Protein AF-R7C7I3-F1 (afdb_monomer_lite)

Structure (mmCIF, N/CA/C/O backbone):
data_AF-R7C7I3-F1
#
_entry.id   AF-R7C7I3-F1
#
loop_
_atom_site.group_PDB
_atom_site.id
_atom_site.type_symbol
_atom_site.label_atom_id
_atom_site.label_alt_id
_atom_site.label_comp_id
_atom_site.label_asym_id
_atom_site.label_entity_id
_atom_site.label_seq_id
_atom_site.pdbx_PDB_ins_code
_atom_site.Cartn_x
_atom_site.Cartn_y
_atom_site.Cartn_z
_atom_site.occupancy
_atom_site.B_iso_or_equiv
_atom_site.auth_seq_id
_atom_site.auth_comp_id
_atom_site.auth_asym_id
_atom_site.auth_atom_id
_atom_site.pdbx_PDB_model_num
ATOM 1 N N . MET A 1 1 ? 2.141 2.955 -23.839 1.00 65.19 1 MET A N 1
ATOM 2 C CA . MET A 1 1 ? 2.126 2.698 -22.387 1.00 65.19 1 MET A CA 1
ATOM 3 C C . MET A 1 1 ? 1.644 1.281 -22.196 1.00 65.19 1 MET A C 1
ATOM 5 O O . MET A 1 1 ? 0.467 1.019 -22.411 1.00 65.19 1 MET A O 1
ATOM 9 N N . THR A 1 2 ? 2.562 0.374 -21.888 1.00 78.88 2 THR A N 1
ATOM 10 C CA . THR A 1 2 ? 2.245 -1.042 -21.688 1.00 78.88 2 TH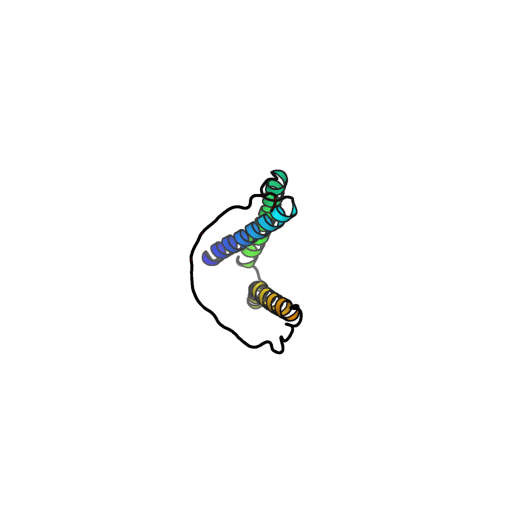R A CA 1
ATOM 11 C C . THR A 1 2 ? 2.644 -1.397 -20.266 1.00 78.88 2 THR A C 1
ATOM 13 O O . THR A 1 2 ? 3.753 -1.076 -19.840 1.00 78.88 2 THR A O 1
ATOM 16 N N . ILE A 1 3 ? 1.722 -2.008 -19.527 1.00 82.06 3 ILE A N 1
ATOM 17 C CA . ILE A 1 3 ? 1.953 -2.546 -18.187 1.00 82.06 3 ILE A CA 1
ATOM 18 C C . ILE A 1 3 ? 1.666 -4.044 -18.224 1.00 82.06 3 ILE A C 1
ATOM 20 O O . ILE A 1 3 ? 0.717 -4.485 -18.874 1.00 82.06 3 ILE A O 1
ATOM 24 N N . ASN A 1 4 ? 2.492 -4.835 -17.542 1.00 86.62 4 ASN A N 1
ATOM 25 C CA . ASN A 1 4 ? 2.239 -6.263 -17.390 1.00 86.62 4 ASN A CA 1
ATOM 26 C C . ASN A 1 4 ? 0.913 -6.466 -16.618 1.00 86.62 4 ASN A C 1
ATOM 28 O O . ASN A 1 4 ? 0.778 -5.910 -15.523 1.00 86.62 4 ASN A O 1
ATOM 32 N N . PRO A 1 5 ? -0.043 -7.270 -17.126 1.00 87.12 5 PRO A N 1
ATOM 33 C CA . PRO A 1 5 ? -1.311 -7.533 -16.442 1.00 87.12 5 PRO A CA 1
ATOM 34 C C . PRO A 1 5 ? -1.156 -8.015 -14.992 1.00 87.12 5 PRO A C 1
ATOM 36 O O . PRO A 1 5 ? -1.931 -7.615 -14.127 1.00 87.12 5 PRO A O 1
ATOM 39 N N . GLY A 1 6 ? -0.127 -8.816 -14.693 1.00 86.88 6 GLY A N 1
ATOM 40 C CA . GLY A 1 6 ? 0.159 -9.265 -13.327 1.00 86.88 6 GLY A CA 1
ATOM 41 C C . GLY A 1 6 ? 0.546 -8.115 -12.395 1.00 86.88 6 GLY A C 1
ATOM 42 O O . GLY A 1 6 ? 0.078 -8.050 -11.259 1.00 86.88 6 GLY A O 1
ATOM 43 N N . MET A 1 7 ? 1.323 -7.150 -12.898 1.00 86.88 7 MET A N 1
ATOM 44 C CA . MET A 1 7 ? 1.678 -5.950 -12.136 1.00 86.88 7 MET A CA 1
ATOM 45 C C . MET A 1 7 ? 0.472 -5.043 -11.930 1.00 86.88 7 MET A C 1
ATOM 47 O O . MET A 1 7 ? 0.333 -4.467 -10.859 1.00 86.88 7 MET A O 1
ATOM 51 N N . LEU A 1 8 ? -0.430 -4.950 -12.907 1.00 88.00 8 LEU A N 1
ATOM 52 C CA . LEU A 1 8 ? -1.670 -4.188 -12.768 1.00 88.00 8 LEU A CA 1
ATOM 53 C C . LEU A 1 8 ? -2.547 -4.735 -11.628 1.00 88.00 8 LEU A C 1
ATOM 55 O O . LEU A 1 8 ? -3.016 -3.963 -10.792 1.00 88.00 8 LEU A O 1
ATOM 59 N N . ILE A 1 9 ? -2.717 -6.060 -11.560 1.00 91.94 9 ILE A N 1
ATOM 60 C CA . ILE A 1 9 ? -3.463 -6.726 -10.479 1.00 91.94 9 ILE A CA 1
ATOM 61 C C . ILE A 1 9 ? -2.774 -6.495 -9.130 1.00 91.94 9 ILE A C 1
ATOM 63 O O . ILE A 1 9 ? -3.438 -6.140 -8.158 1.00 91.94 9 ILE A O 1
ATOM 67 N N . PHE A 1 10 ? -1.447 -6.633 -9.073 1.00 89.19 10 PHE A N 1
ATOM 68 C CA . PHE A 1 10 ? -0.676 -6.348 -7.863 1.00 89.19 10 PHE A CA 1
ATOM 69 C C . PHE A 1 10 ? -0.862 -4.900 -7.388 1.00 89.19 10 PHE A C 1
ATOM 71 O O . PHE A 1 10 ? -1.184 -4.681 -6.224 1.00 89.19 10 PHE A O 1
ATOM 78 N N . CYS A 1 11 ? -0.741 -3.919 -8.290 1.00 90.00 11 CYS A N 1
ATOM 79 C CA . CYS A 1 11 ? -0.931 -2.504 -7.965 1.00 90.00 11 CYS A CA 1
ATOM 80 C C . CYS A 1 11 ? -2.329 -2.246 -7.391 1.00 90.00 11 CYS A C 1
ATOM 82 O O . CYS A 1 11 ? -2.474 -1.477 -6.440 1.00 90.00 11 CYS A O 1
ATOM 84 N N . LEU A 1 12 ? -3.354 -2.896 -7.952 1.00 93.44 12 LEU A N 1
ATOM 85 C CA . LEU A 1 12 ? -4.734 -2.766 -7.492 1.00 93.44 12 LEU A CA 1
ATOM 86 C C . LEU A 1 12 ? -4.911 -3.328 -6.075 1.00 93.44 12 LEU A C 1
ATOM 88 O O . LEU A 1 12 ? -5.525 -2.678 -5.228 1.00 93.44 12 LEU A O 1
ATOM 92 N N . LEU A 1 13 ? -4.362 -4.516 -5.812 1.00 93.88 13 LEU A N 1
ATOM 93 C CA . LEU A 1 13 ? -4.439 -5.167 -4.505 1.00 93.88 13 LEU A CA 1
ATOM 94 C C . LEU A 1 13 ? -3.662 -4.391 -3.437 1.00 93.88 13 LEU A C 1
ATOM 96 O O . LEU A 1 13 ? -4.225 -4.097 -2.385 1.00 93.88 13 LEU A O 1
ATOM 100 N N . ASP A 1 14 ? -2.420 -3.998 -3.719 1.00 91.00 14 ASP A N 1
ATOM 101 C CA . ASP A 1 14 ? -1.581 -3.236 -2.786 1.00 91.00 14 ASP A CA 1
ATOM 102 C C . ASP A 1 14 ? -2.229 -1.892 -2.421 1.00 91.00 14 ASP A C 1
ATOM 104 O O . ASP A 1 14 ? -2.364 -1.537 -1.249 1.00 91.00 14 ASP A O 1
ATOM 108 N N . SER A 1 15 ? -2.769 -1.192 -3.422 1.00 93.19 15 SER A N 1
ATOM 109 C CA . SER A 1 15 ? -3.492 0.064 -3.197 1.00 93.19 15 SER A CA 1
ATOM 110 C C . SER A 1 15 ? -4.781 -0.146 -2.404 1.00 93.19 15 SER A C 1
ATOM 112 O O . SER A 1 15 ? -5.126 0.685 -1.565 1.00 93.19 15 SER A O 1
ATOM 114 N N . SER A 1 16 ? -5.480 -1.266 -2.611 1.00 95.44 16 SER A N 1
ATOM 115 C CA . SER A 1 16 ? -6.673 -1.622 -1.829 1.00 95.44 16 SER A CA 1
ATOM 116 C C . SER A 1 16 ? -6.328 -1.887 -0.362 1.00 95.44 16 SER A C 1
ATOM 118 O O . SER A 1 16 ? -7.060 -1.469 0.533 1.00 95.44 16 SER A O 1
ATOM 120 N N . ILE A 1 17 ? -5.192 -2.531 -0.090 1.00 95.19 17 ILE A N 1
ATOM 121 C CA . ILE A 1 17 ? -4.701 -2.742 1.277 1.00 95.19 17 ILE A CA 1
ATOM 122 C C . ILE A 1 17 ? -4.349 -1.397 1.924 1.00 95.19 17 ILE A C 1
ATOM 124 O O . ILE A 1 17 ? -4.766 -1.136 3.055 1.00 95.19 17 ILE A O 1
ATOM 128 N N . ALA A 1 18 ? -3.663 -0.509 1.198 1.00 94.38 18 ALA A N 1
ATOM 129 C CA . ALA A 1 18 ? -3.362 0.843 1.667 1.00 94.38 18 ALA A CA 1
ATOM 130 C C . ALA A 1 18 ? -4.640 1.645 1.984 1.00 94.38 18 ALA A C 1
ATOM 132 O O . ALA A 1 18 ? -4.722 2.285 3.036 1.00 94.38 18 ALA A O 1
ATOM 133 N N . PHE A 1 19 ? -5.666 1.553 1.126 1.00 95.94 19 PHE A N 1
ATOM 134 C CA . PHE A 1 19 ? -6.992 2.124 1.378 1.00 95.94 19 PHE A CA 1
ATOM 135 C C . PHE A 1 19 ? -7.570 1.623 2.699 1.00 95.94 19 PHE A C 1
ATOM 137 O O . PHE A 1 19 ? -7.955 2.432 3.541 1.00 95.94 19 PHE A O 1
ATOM 144 N N . LEU A 1 20 ? -7.632 0.301 2.886 1.00 96.06 20 LEU A N 1
ATOM 145 C CA . LEU A 1 20 ? -8.241 -0.306 4.068 1.00 96.06 20 LEU A CA 1
ATOM 146 C C . LEU A 1 20 ? -7.503 0.111 5.339 1.00 96.06 20 LEU A C 1
ATOM 148 O O . LEU A 1 20 ? -8.142 0.484 6.321 1.00 96.06 20 LEU A O 1
ATOM 152 N N . LEU A 1 21 ? -6.169 0.119 5.307 1.00 94.56 21 LEU A N 1
ATOM 153 C CA . LEU A 1 21 ? -5.347 0.545 6.435 1.00 94.56 21 LEU A CA 1
ATOM 154 C C . LEU A 1 21 ? -5.670 1.990 6.827 1.00 94.56 21 LEU A C 1
ATOM 156 O O . LEU A 1 21 ? -6.008 2.260 7.981 1.00 94.56 21 LEU A O 1
ATOM 160 N N . VAL A 1 22 ? -5.638 2.917 5.869 1.00 95.50 22 VAL A N 1
ATOM 161 C CA . VAL A 1 22 ? -5.929 4.333 6.133 1.00 95.50 22 VAL A CA 1
ATOM 162 C C . VAL A 1 22 ? -7.375 4.531 6.566 1.00 95.50 22 VAL A C 1
ATOM 164 O O . VAL A 1 22 ? -7.629 5.308 7.489 1.00 95.50 22 VAL A O 1
ATOM 167 N N . PHE A 1 23 ? -8.311 3.807 5.955 1.00 94.06 23 PHE A N 1
ATOM 168 C CA . PHE A 1 23 ? -9.721 3.837 6.313 1.00 94.06 23 PHE A CA 1
ATOM 169 C C . PHE A 1 23 ? -9.920 3.430 7.775 1.00 94.06 23 PHE A C 1
ATOM 171 O O . PHE A 1 23 ? -10.476 4.204 8.550 1.00 94.06 23 PHE A O 1
ATOM 178 N N . PHE A 1 24 ? -9.422 2.263 8.189 1.00 93.50 24 PHE A N 1
ATOM 179 C CA . PHE A 1 24 ? -9.610 1.768 9.552 1.00 93.50 24 PHE A CA 1
ATOM 180 C C . PHE A 1 24 ? -8.866 2.606 10.594 1.00 93.50 24 PHE A C 1
ATOM 182 O O . PHE A 1 24 ? -9.463 2.948 11.615 1.00 93.50 24 PHE A O 1
ATOM 189 N N . VAL A 1 25 ? -7.616 3.005 10.331 1.00 94.25 25 VAL A N 1
ATOM 190 C CA . VAL A 1 25 ? -6.834 3.855 11.247 1.00 94.25 25 VAL A CA 1
ATOM 191 C C . VAL A 1 25 ? -7.493 5.223 11.41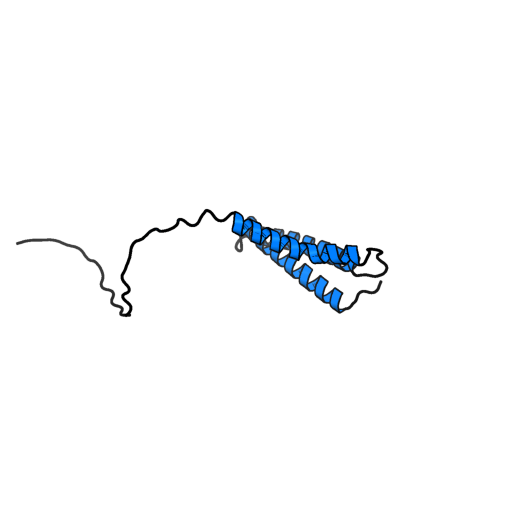9 1.00 94.25 25 VAL A C 1
ATOM 193 O O . VAL A 1 25 ? -7.677 5.692 12.543 1.00 94.25 25 VAL A O 1
ATOM 196 N N . SER A 1 26 ? -7.913 5.856 10.322 1.00 91.75 26 SER A N 1
ATOM 197 C CA . SER A 1 26 ? -8.605 7.147 10.387 1.00 91.75 26 SER A CA 1
ATOM 198 C C . SER A 1 26 ? -9.955 7.006 11.086 1.00 91.75 26 SER A C 1
ATOM 200 O O . SER A 1 26 ? -10.290 7.812 11.951 1.00 91.75 26 SER A O 1
ATOM 202 N N . ARG A 1 27 ? -10.725 5.956 10.777 1.00 91.38 27 ARG A N 1
ATOM 203 C CA . ARG A 1 27 ? -12.029 5.721 11.408 1.00 91.38 27 ARG A CA 1
ATOM 204 C C . ARG A 1 27 ? -11.883 5.505 12.914 1.00 91.38 27 ARG A C 1
ATOM 206 O O . ARG A 1 27 ? -12.647 6.092 13.675 1.00 91.38 27 ARG A O 1
ATOM 213 N N . ALA A 1 28 ? -10.887 4.731 13.348 1.00 90.25 28 ALA A N 1
ATOM 214 C CA . ALA A 1 28 ? -10.565 4.543 14.762 1.00 90.25 28 ALA A CA 1
ATOM 215 C C . ALA A 1 28 ? -10.198 5.870 15.447 1.00 90.25 28 ALA A C 1
ATOM 217 O O . ALA A 1 28 ? -10.658 6.136 16.554 1.00 90.25 28 ALA A O 1
ATOM 218 N N . LYS A 1 29 ? -9.442 6.738 14.764 1.00 89.06 29 LYS A N 1
ATOM 219 C CA . LYS A 1 29 ? -9.028 8.045 15.290 1.00 89.06 29 LYS A CA 1
ATOM 220 C C . LYS A 1 29 ? -10.177 9.053 15.433 1.00 89.06 29 LYS A C 1
ATOM 222 O O . LYS A 1 29 ? -10.163 9.848 16.366 1.00 89.06 29 LYS A O 1
ATOM 227 N N . PHE A 1 30 ? -11.164 9.041 14.533 1.00 86.25 30 PHE A N 1
ATOM 228 C CA . PHE A 1 30 ? -12.206 10.081 14.451 1.00 86.25 30 PHE A CA 1
ATOM 229 C C . PHE A 1 30 ? -13.551 9.726 15.115 1.00 86.25 30 PHE A C 1
ATOM 231 O O . PHE A 1 30 ? -14.550 10.401 14.870 1.00 86.25 30 PHE A O 1
ATOM 238 N N . GLY A 1 31 ? -13.603 8.700 15.969 1.00 79.56 31 GLY A N 1
ATOM 239 C CA . GLY A 1 31 ? -14.809 8.359 16.744 1.00 79.56 31 GLY A CA 1
ATOM 240 C C . GLY A 1 31 ? -15.460 7.019 16.390 1.00 79.56 31 GLY A C 1
ATOM 241 O O . GLY A 1 31 ? -16.575 6.739 16.829 1.00 79.56 31 GLY A O 1
ATOM 242 N N . GLY A 1 32 ? -14.770 6.173 15.622 1.00 77.81 32 GLY A N 1
ATOM 243 C CA . GLY A 1 32 ? -15.143 4.776 15.419 1.00 77.81 32 GLY A CA 1
ATOM 244 C C . GLY A 1 32 ? -16.364 4.563 14.520 1.00 77.81 32 GLY A C 1
ATOM 245 O O . GLY A 1 32 ? -16.748 5.407 13.715 1.00 77.81 32 GLY A O 1
ATOM 246 N N . GLU A 1 33 ? -16.964 3.378 14.629 1.00 75.38 33 GLU A N 1
ATOM 247 C CA . GLU A 1 33 ? -17.987 2.869 13.701 1.00 75.38 33 GLU A CA 1
ATOM 248 C C . GLU A 1 33 ? -19.323 3.620 13.744 1.00 75.38 33 GLU A C 1
ATOM 250 O O . GLU A 1 33 ? -20.019 3.705 12.734 1.00 75.38 33 GLU A O 1
ATOM 255 N N . LYS A 1 34 ? -19.669 4.193 14.902 1.00 83.38 34 LYS A N 1
ATOM 256 C CA . LYS A 1 34 ? -20.963 4.853 15.130 1.00 83.38 34 LYS A CA 1
ATOM 257 C C . LYS A 1 34 ? -21.023 6.274 14.562 1.00 83.38 34 LYS A C 1
ATOM 259 O O . LYS A 1 34 ? -22.109 6.823 14.405 1.00 83.38 34 LYS A O 1
ATOM 264 N N . SER A 1 35 ? -19.875 6.875 14.250 1.00 88.62 35 SER A N 1
ATOM 265 C CA . SER A 1 35 ? -19.805 8.240 13.731 1.00 88.62 35 SER A CA 1
ATOM 266 C C . SER A 1 35 ? -19.887 8.249 12.205 1.00 88.62 35 SER A C 1
ATOM 268 O O . SER A 1 35 ? -18.958 7.835 11.506 1.00 88.62 35 SER A O 1
ATOM 270 N N . MET A 1 36 ? -20.996 8.773 11.671 1.00 89.25 36 MET A N 1
ATOM 271 C CA . MET A 1 36 ? -21.168 8.968 10.226 1.00 89.25 36 MET A CA 1
ATOM 272 C C . MET A 1 36 ? -20.071 9.873 9.655 1.00 89.25 36 MET A C 1
ATOM 274 O O . MET A 1 36 ? -19.511 9.581 8.601 1.00 89.25 36 MET A O 1
ATOM 278 N N . LEU A 1 37 ? -19.703 10.924 10.390 1.00 88.75 37 LEU A N 1
ATOM 279 C CA . LEU A 1 37 ? -18.639 11.848 10.008 1.00 88.75 37 LEU A CA 1
ATOM 280 C C . LEU A 1 37 ? -17.271 11.151 9.971 1.00 88.75 37 LEU A C 1
ATOM 282 O O . LEU A 1 37 ? -16.535 11.314 8.999 1.00 88.75 37 LEU A O 1
ATOM 286 N N . ALA A 1 38 ? -16.962 10.302 10.959 1.00 90.44 38 ALA A N 1
ATOM 287 C CA . ALA A 1 38 ? -15.732 9.510 10.956 1.00 90.44 38 ALA A CA 1
ATOM 288 C C . ALA A 1 38 ? -15.665 8.593 9.735 1.00 90.44 38 ALA A C 1
ATOM 290 O O . ALA A 1 38 ? -14.626 8.524 9.083 1.00 90.44 38 ALA A O 1
ATOM 291 N N . ARG A 1 39 ? -16.775 7.926 9.394 1.00 90.12 39 ARG A N 1
ATOM 292 C CA . ARG A 1 39 ? -16.880 7.042 8.226 1.00 90.12 39 ARG A CA 1
ATOM 293 C C . ARG A 1 39 ? -16.691 7.793 6.907 1.00 90.12 39 ARG A C 1
ATOM 295 O O . ARG A 1 39 ? -15.989 7.297 6.033 1.00 90.12 39 ARG A O 1
ATOM 302 N N . VAL A 1 40 ? -17.279 8.981 6.764 1.00 94.19 40 VAL A N 1
ATOM 303 C CA . VAL A 1 40 ? -17.139 9.802 5.550 1.00 94.19 40 VAL A CA 1
ATOM 304 C C . VAL A 1 40 ? -15.707 10.313 5.399 1.00 94.19 40 VAL A C 1
ATOM 306 O O . VAL A 1 40 ? -15.103 10.128 4.347 1.00 94.19 40 VAL A O 1
ATOM 309 N N . ILE A 1 41 ? -15.129 10.894 6.453 1.00 93.06 41 ILE A N 1
ATOM 310 C CA . ILE A 1 41 ? -13.759 11.427 6.410 1.00 93.06 41 ILE A CA 1
ATOM 311 C C . ILE A 1 41 ? -12.753 10.309 6.132 1.00 93.06 41 ILE A C 1
ATOM 313 O O . ILE A 1 41 ? -11.891 10.459 5.269 1.00 93.06 41 ILE A O 1
ATOM 317 N N . SER A 1 42 ? -12.882 9.166 6.810 1.00 93.62 42 SER A N 1
ATOM 318 C CA . SER A 1 42 ? -12.007 8.012 6.572 1.00 93.62 42 SER A CA 1
ATOM 319 C C . SER A 1 42 ? -12.159 7.433 5.165 1.00 93.62 42 SER A C 1
ATOM 321 O O . SER A 1 42 ? -11.152 7.056 4.571 1.00 93.62 42 SER A O 1
ATOM 323 N N . ALA A 1 43 ? -13.368 7.410 4.594 1.00 94.69 43 ALA A N 1
ATOM 324 C CA . ALA A 1 43 ? -13.579 6.995 3.207 1.00 94.69 43 ALA A CA 1
ATOM 325 C C . ALA A 1 43 ? -12.905 7.952 2.211 1.00 94.69 43 ALA A C 1
ATOM 327 O O . ALA A 1 43 ? -12.240 7.491 1.284 1.00 94.69 43 ALA A O 1
ATOM 328 N N . ILE A 1 44 ? -13.023 9.269 2.416 1.00 96.00 44 ILE A N 1
ATOM 329 C CA . ILE A 1 44 ? -12.371 10.277 1.566 1.00 96.00 44 ILE A CA 1
ATOM 330 C C . ILE A 1 44 ? -10.848 10.137 1.653 1.00 96.00 44 ILE A C 1
ATOM 332 O O . ILE A 1 44 ? -10.191 10.011 0.623 1.00 96.00 44 ILE A O 1
ATOM 336 N N . LEU A 1 45 ? -10.285 10.098 2.867 1.00 94.88 45 LEU A N 1
ATOM 337 C CA . LEU A 1 45 ? -8.841 9.941 3.069 1.00 94.88 45 LEU A CA 1
ATOM 338 C C . LEU A 1 45 ? -8.321 8.630 2.477 1.00 94.88 45 LEU A C 1
ATOM 340 O O . LEU A 1 45 ? -7.321 8.641 1.764 1.00 94.88 45 LEU A O 1
ATOM 344 N N . GLY A 1 46 ? -9.008 7.515 2.736 1.00 95.00 46 GLY A N 1
ATOM 345 C CA . GLY A 1 46 ? -8.651 6.221 2.164 1.00 95.00 46 GLY A CA 1
ATOM 346 C C . GLY A 1 46 ? -8.647 6.276 0.639 1.00 95.00 46 GLY A C 1
ATOM 347 O O . GLY A 1 46 ? -7.693 5.820 0.016 1.00 95.00 46 GLY A O 1
ATOM 348 N N . THR A 1 47 ? -9.671 6.884 0.031 1.00 96.38 47 THR A N 1
ATOM 349 C CA . THR A 1 47 ? -9.783 7.002 -1.433 1.00 96.38 47 THR A CA 1
ATOM 350 C C . THR A 1 47 ? -8.664 7.859 -2.016 1.00 96.38 47 THR A C 1
ATOM 352 O O . THR A 1 47 ? -8.084 7.486 -3.032 1.00 96.38 47 THR A O 1
ATOM 355 N N . LEU A 1 48 ? -8.315 8.976 -1.369 1.00 96.12 48 LEU A N 1
ATOM 356 C CA . LEU A 1 48 ? -7.184 9.811 -1.781 1.00 96.12 48 LEU A CA 1
ATOM 357 C C . LEU A 1 48 ? -5.867 9.028 -1.746 1.00 96.12 48 LEU A C 1
ATOM 359 O O . LEU A 1 48 ? -5.082 9.103 -2.687 1.00 96.12 48 LEU A O 1
ATOM 363 N N . VAL A 1 49 ? -5.642 8.238 -0.696 1.00 95.81 49 VAL A N 1
ATOM 364 C CA . VAL A 1 49 ? -4.450 7.385 -0.611 1.00 95.81 49 VAL A CA 1
ATOM 365 C C . VAL A 1 49 ? -4.475 6.304 -1.687 1.00 95.81 49 VAL A C 1
ATOM 367 O O . VAL A 1 49 ? -3.464 6.109 -2.351 1.00 95.81 49 VAL A O 1
ATOM 370 N N . PHE A 1 50 ? -5.623 5.666 -1.926 1.00 94.50 50 PHE A N 1
ATOM 371 C CA . PHE A 1 50 ? -5.780 4.668 -2.981 1.00 94.50 50 PHE A CA 1
ATOM 372 C C . PHE A 1 50 ? -5.368 5.215 -4.348 1.00 94.50 50 PHE A C 1
ATOM 374 O O . PHE A 1 50 ? -4.514 4.628 -5.001 1.00 94.50 50 PHE A O 1
ATOM 381 N N . ILE A 1 51 ? -5.948 6.340 -4.782 1.00 94.06 51 ILE A N 1
ATOM 382 C CA . ILE A 1 51 ? -5.704 6.869 -6.132 1.00 94.06 51 ILE A CA 1
ATOM 383 C C . ILE A 1 51 ? -4.257 7.331 -6.311 1.00 94.06 51 ILE A C 1
ATOM 385 O O . ILE A 1 51 ? -3.679 7.115 -7.374 1.00 94.06 51 ILE A O 1
ATOM 389 N N . VAL A 1 52 ? -3.662 7.941 -5.280 1.00 93.19 52 VAL A N 1
ATOM 390 C CA . VAL A 1 52 ? -2.277 8.422 -5.331 1.00 93.19 52 VAL A CA 1
ATOM 391 C C . VAL A 1 52 ? -1.324 7.235 -5.360 1.00 93.19 52 VAL A C 1
ATOM 393 O O . VAL A 1 52 ? -0.462 7.170 -6.233 1.00 93.19 52 VAL A O 1
ATOM 396 N N . HIS A 1 53 ? -1.503 6.274 -4.454 1.00 91.50 53 HIS A N 1
ATOM 397 C CA . HIS A 1 53 ? -0.650 5.090 -4.364 1.00 91.50 53 HIS A CA 1
ATOM 398 C C . HIS A 1 53 ? -0.759 4.232 -5.627 1.00 91.50 53 HIS A C 1
ATOM 400 O O . HIS A 1 53 ? 0.255 3.898 -6.238 1.00 91.50 53 HIS A O 1
ATOM 406 N N . PHE A 1 54 ? -1.982 3.991 -6.103 1.00 90.62 54 PHE A N 1
ATOM 407 C CA . PHE A 1 54 ? -2.232 3.283 -7.354 1.00 90.62 54 PHE A CA 1
ATOM 408 C C . PHE A 1 54 ? -1.603 4.007 -8.543 1.00 90.62 54 PHE A C 1
ATOM 410 O O . PHE A 1 54 ? -0.880 3.392 -9.322 1.00 90.62 54 PHE A O 1
ATOM 417 N N . GLY A 1 55 ? -1.812 5.320 -8.666 1.00 87.38 55 GLY A N 1
ATOM 418 C CA . GLY A 1 55 ? -1.232 6.126 -9.739 1.00 87.38 55 GLY A CA 1
ATOM 419 C C . GLY A 1 55 ? 0.296 6.071 -9.758 1.00 87.38 55 GLY A C 1
ATOM 420 O O . GLY A 1 55 ? 0.886 5.878 -10.820 1.00 87.38 55 GLY A O 1
ATOM 421 N N . VAL A 1 56 ? 0.939 6.165 -8.589 1.00 87.12 56 VAL A N 1
ATOM 422 C CA . VAL A 1 56 ? 2.399 6.047 -8.451 1.00 87.12 56 VAL A CA 1
ATOM 423 C C . VAL A 1 56 ? 2.882 4.657 -8.865 1.00 87.12 56 VAL A C 1
ATOM 425 O O . VAL A 1 56 ? 3.854 4.554 -9.613 1.00 87.12 56 VAL A O 1
ATOM 428 N N . LEU A 1 57 ? 2.201 3.590 -8.441 1.00 87.06 57 LEU A N 1
ATOM 429 C CA . LEU A 1 57 ? 2.571 2.223 -8.806 1.00 87.06 57 LEU A CA 1
ATOM 430 C C . LEU A 1 57 ? 2.373 1.946 -10.302 1.00 87.06 57 LEU A C 1
ATOM 432 O O . LEU A 1 57 ? 3.245 1.348 -10.934 1.00 87.06 57 LEU A O 1
ATOM 436 N N . ILE A 1 58 ? 1.277 2.417 -10.902 1.00 87.56 58 ILE A N 1
ATOM 437 C CA . ILE A 1 58 ? 1.054 2.318 -12.350 1.00 87.56 58 ILE A CA 1
ATOM 438 C C . ILE A 1 58 ? 2.139 3.079 -13.105 1.00 87.56 58 ILE A C 1
ATOM 440 O O . ILE A 1 58 ? 2.729 2.532 -14.038 1.00 87.56 58 ILE A O 1
ATOM 444 N N . TRP A 1 59 ? 2.453 4.303 -12.677 1.00 82.50 59 TRP A N 1
ATOM 445 C CA . TRP A 1 59 ? 3.528 5.100 -13.259 1.00 82.50 59 TRP A CA 1
ATOM 446 C C . TRP A 1 59 ? 4.876 4.367 -13.192 1.00 82.50 59 TRP A C 1
ATOM 448 O O . TRP A 1 59 ? 5.570 4.261 -14.199 1.00 82.50 59 TRP A O 1
ATOM 458 N N . PHE A 1 60 ? 5.219 3.769 -12.048 1.00 80.06 60 PHE A N 1
ATOM 459 C CA . PHE A 1 60 ? 6.451 2.987 -11.869 1.00 80.06 60 PHE A CA 1
ATOM 460 C C . PHE A 1 60 ? 6.541 1.738 -12.764 1.00 80.06 60 PHE A C 1
ATOM 462 O O . PHE A 1 60 ? 7.639 1.305 -13.136 1.00 80.06 60 PHE A O 1
ATOM 469 N N . ASN A 1 61 ? 5.399 1.134 -13.097 1.00 80.19 61 ASN A N 1
ATOM 470 C CA . ASN A 1 61 ? 5.318 -0.135 -13.825 1.00 80.19 61 ASN A CA 1
ATOM 471 C C . ASN A 1 61 ? 5.009 -0.001 -15.316 1.00 80.19 61 ASN A C 1
ATOM 473 O O . ASN A 1 61 ? 4.959 -1.016 -16.009 1.00 80.19 61 ASN A O 1
ATOM 477 N N . THR A 1 62 ? 4.830 1.218 -15.819 1.00 80.88 62 THR A N 1
ATOM 478 C CA . THR A 1 62 ? 4.491 1.464 -17.223 1.00 80.88 62 THR A CA 1
ATOM 479 C C . THR A 1 62 ? 5.728 1.870 -18.027 1.00 80.88 62 THR A C 1
ATOM 481 O O . THR A 1 62 ? 6.464 2.781 -17.651 1.00 80.88 62 THR A O 1
ATOM 484 N N . GLU A 1 63 ? 5.964 1.225 -19.171 1.00 74.19 63 GLU A N 1
ATOM 485 C CA . GLU A 1 63 ? 7.006 1.656 -20.116 1.00 74.19 63 GLU A CA 1
ATOM 486 C C . GLU A 1 63 ? 6.638 2.987 -20.809 1.00 74.19 63 GLU A C 1
ATOM 488 O O . GLU A 1 63 ? 5.460 3.193 -21.139 1.00 74.19 63 GLU A O 1
ATOM 493 N N . PRO A 1 64 ? 7.610 3.887 -21.085 1.00 64.88 64 PRO A N 1
ATOM 494 C CA . PRO A 1 64 ? 9.065 3.689 -21.051 1.00 64.88 64 PRO A CA 1
ATOM 495 C C . PRO A 1 64 ? 9.747 4.315 -19.818 1.00 64.88 64 PRO A C 1
ATOM 497 O O . PRO A 1 64 ? 10.873 4.796 -19.927 1.00 64.88 64 PRO A O 1
ATOM 500 N N . VAL A 1 65 ? 9.072 4.387 -18.661 1.00 62.47 65 VAL A N 1
ATOM 501 C CA . VAL A 1 65 ? 9.614 5.091 -17.485 1.00 62.47 65 VAL A CA 1
ATOM 502 C C . VAL A 1 65 ? 11.009 4.555 -17.129 1.00 62.47 65 VAL A C 1
ATOM 504 O O . VAL A 1 65 ? 11.190 3.380 -16.814 1.00 62.47 65 VAL A O 1
ATOM 507 N N . THR A 1 66 ? 11.997 5.451 -17.191 1.00 59.88 66 THR A N 1
ATOM 508 C CA . THR A 1 66 ? 13.450 5.202 -17.203 1.00 59.88 66 THR A CA 1
ATOM 509 C C . THR A 1 66 ? 14.055 4.910 -15.829 1.00 59.88 66 THR A C 1
ATOM 511 O O . THR A 1 66 ? 15.259 5.073 -15.627 1.00 59.88 66 THR A O 1
ATOM 514 N N . ILE A 1 67 ? 13.250 4.488 -14.851 1.00 66.25 67 ILE A N 1
ATOM 515 C CA . ILE A 1 67 ? 13.802 4.081 -13.559 1.00 66.25 67 ILE A CA 1
ATOM 516 C C . ILE A 1 67 ? 14.554 2.771 -13.766 1.00 66.25 67 ILE A C 1
ATOM 518 O O . ILE A 1 67 ? 13.988 1.781 -14.237 1.00 66.25 67 ILE A O 1
ATOM 522 N N . SER A 1 68 ? 15.843 2.787 -13.419 1.00 75.31 68 SER A N 1
ATOM 523 C CA . SER A 1 68 ? 16.714 1.621 -13.529 1.00 75.31 68 SER A CA 1
ATOM 524 C C . SER A 1 68 ? 16.108 0.426 -12.787 1.00 75.31 68 SER A C 1
ATOM 526 O O . SER A 1 68 ? 15.415 0.584 -11.778 1.00 75.31 68 SER A O 1
ATOM 528 N N . ALA A 1 69 ? 16.389 -0.791 -13.257 1.00 76.06 69 ALA A N 1
ATOM 529 C CA . ALA A 1 69 ? 15.919 -2.010 -12.594 1.00 76.06 69 ALA A CA 1
ATOM 530 C C . ALA A 1 69 ? 16.313 -2.045 -11.102 1.00 76.06 69 ALA A C 1
ATOM 532 O O . ALA A 1 69 ? 15.518 -2.460 -10.260 1.00 76.06 69 ALA A O 1
ATOM 533 N N . ALA A 1 70 ? 17.496 -1.514 -10.766 1.00 77.38 70 ALA A N 1
ATOM 534 C CA . ALA A 1 70 ? 17.952 -1.342 -9.390 1.00 77.38 70 ALA A CA 1
ATOM 535 C C . ALA A 1 70 ? 17.063 -0.373 -8.588 1.00 77.38 70 ALA A C 1
ATOM 537 O O . ALA A 1 70 ? 16.685 -0.682 -7.462 1.00 77.38 70 ALA A O 1
ATOM 538 N N . GLY A 1 71 ? 16.668 0.763 -9.174 1.00 76.19 71 GLY A N 1
ATOM 539 C CA . GLY A 1 71 ? 15.752 1.710 -8.535 1.00 76.19 71 GLY A CA 1
ATOM 540 C C . GLY A 1 71 ? 14.384 1.093 -8.236 1.00 76.19 71 GLY A C 1
ATOM 541 O O . GLY A 1 71 ? 13.853 1.277 -7.144 1.00 76.19 71 GLY A O 1
ATOM 542 N N . LYS A 1 72 ? 13.843 0.286 -9.160 1.00 74.69 72 LYS A N 1
ATOM 543 C CA . LYS A 1 72 ? 12.593 -0.459 -8.927 1.00 74.69 72 LYS A CA 1
ATOM 544 C C . LYS A 1 72 ? 12.739 -1.469 -7.788 1.00 74.69 72 LYS A C 1
ATOM 546 O O . LYS A 1 72 ? 11.877 -1.530 -6.918 1.00 74.69 72 LYS A O 1
ATOM 551 N N . ALA A 1 73 ? 13.841 -2.219 -7.760 1.00 79.00 73 ALA A N 1
ATOM 552 C CA . ALA A 1 73 ? 14.106 -3.200 -6.710 1.00 79.00 73 ALA A CA 1
ATOM 553 C C . ALA A 1 73 ? 14.185 -2.558 -5.315 1.00 79.00 73 ALA A C 1
ATOM 555 O O . ALA A 1 73 ? 13.608 -3.090 -4.371 1.00 79.00 73 ALA A O 1
ATOM 556 N N . VAL A 1 74 ? 14.830 -1.393 -5.187 1.00 80.94 74 VAL A N 1
ATOM 557 C CA . VAL A 1 74 ? 14.905 -0.654 -3.914 1.00 80.94 74 VAL A CA 1
ATOM 558 C C . VAL A 1 74 ? 13.516 -0.231 -3.434 1.00 80.94 74 VAL A C 1
ATOM 560 O O . VAL A 1 74 ? 13.184 -0.441 -2.270 1.00 80.94 74 VAL A O 1
ATOM 563 N N . VAL A 1 75 ? 12.686 0.318 -4.325 1.00 79.69 75 VAL A N 1
ATOM 564 C CA . VAL A 1 75 ? 11.327 0.767 -3.978 1.00 79.69 75 VAL A CA 1
ATOM 565 C C . VAL A 1 75 ? 10.450 -0.407 -3.538 1.00 79.69 75 VAL A C 1
ATOM 567 O O . VAL A 1 75 ? 9.746 -0.291 -2.539 1.00 79.69 75 VAL A O 1
ATOM 570 N N . TYR A 1 76 ? 10.539 -1.556 -4.214 1.00 79.44 76 TYR A N 1
ATOM 571 C CA . TYR A 1 76 ? 9.798 -2.758 -3.817 1.00 79.44 76 TYR A CA 1
ATOM 572 C C . TYR A 1 76 ? 10.326 -3.429 -2.548 1.00 79.44 76 TYR A C 1
ATOM 574 O O . TYR A 1 76 ? 9.549 -4.036 -1.815 1.00 79.44 76 TYR A O 1
ATOM 582 N N . ALA A 1 77 ? 11.624 -3.325 -2.265 1.00 80.12 77 ALA A N 1
ATOM 583 C CA . ALA A 1 77 ? 12.215 -3.881 -1.053 1.00 80.12 77 ALA A CA 1
ATOM 584 C C . ALA A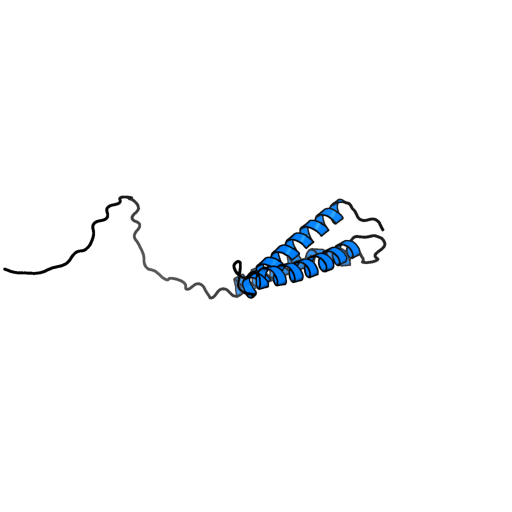 1 77 ? 11.962 -3.008 0.187 1.00 80.12 77 ALA A C 1
ATOM 586 O O . ALA A 1 77 ? 11.966 -3.525 1.304 1.00 80.12 77 ALA A O 1
ATOM 587 N N . ALA A 1 78 ? 11.730 -1.702 0.015 1.00 81.81 78 ALA A N 1
ATOM 588 C CA . ALA A 1 78 ? 11.605 -0.757 1.123 1.00 81.81 78 ALA A CA 1
ATOM 589 C C . ALA A 1 78 ? 10.540 -1.149 2.172 1.00 81.81 78 ALA A C 1
ATOM 591 O O . ALA A 1 78 ? 10.875 -1.108 3.358 1.00 81.81 78 ALA A O 1
ATOM 592 N N . PRO A 1 79 ? 9.317 -1.597 1.811 1.00 79.62 79 PRO A N 1
ATOM 593 C CA . PRO A 1 79 ? 8.335 -2.056 2.795 1.00 79.62 79 PRO A CA 1
ATOM 594 C C . PRO A 1 79 ? 8.822 -3.265 3.601 1.00 79.62 79 PRO A C 1
ATOM 596 O O . PRO A 1 79 ? 8.667 -3.289 4.816 1.00 79.62 79 PRO A O 1
ATOM 599 N N . ILE A 1 80 ? 9.475 -4.233 2.946 1.00 82.88 80 ILE A N 1
ATOM 600 C CA . ILE A 1 80 ? 9.998 -5.449 3.590 1.00 82.88 80 ILE A CA 1
ATOM 601 C C . ILE A 1 80 ? 11.089 -5.083 4.600 1.00 82.88 80 ILE A C 1
ATOM 603 O O . ILE A 1 80 ? 11.051 -5.514 5.752 1.00 82.88 80 ILE A O 1
ATOM 607 N N . VAL A 1 81 ? 12.045 -4.250 4.180 1.00 86.25 81 VAL A N 1
ATOM 608 C CA . VAL A 1 81 ? 13.133 -3.778 5.045 1.00 86.25 81 VAL A CA 1
ATOM 609 C C . VAL A 1 81 ? 12.567 -2.999 6.233 1.00 86.25 81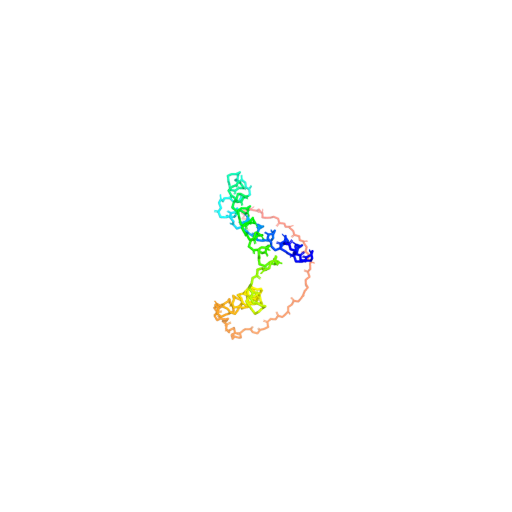 VAL A C 1
ATOM 611 O O . VAL A 1 81 ? 12.967 -3.240 7.370 1.00 86.25 81 VAL A O 1
ATOM 614 N N . LEU A 1 82 ? 11.596 -2.113 5.997 1.00 85.94 82 LEU A N 1
ATOM 615 C CA . LEU A 1 82 ? 10.954 -1.335 7.054 1.00 85.94 82 LEU A CA 1
ATOM 616 C C . LEU A 1 82 ? 10.208 -2.227 8.057 1.00 85.94 82 LEU A C 1
ATOM 618 O O . LEU A 1 82 ? 10.319 -2.002 9.261 1.00 85.94 82 LEU A O 1
ATOM 622 N N . SER A 1 83 ? 9.491 -3.256 7.593 1.00 83.75 83 SER A N 1
ATOM 623 C CA . SER A 1 83 ? 8.822 -4.225 8.468 1.00 83.75 83 SER A CA 1
ATOM 624 C C . SER A 1 83 ? 9.816 -4.977 9.354 1.00 83.75 83 SER A C 1
ATOM 626 O O . SER A 1 83 ? 9.585 -5.093 10.555 1.00 83.75 83 SER A O 1
ATOM 628 N N . ILE A 1 84 ? 10.942 -5.435 8.798 1.00 90.75 84 ILE A N 1
ATOM 629 C CA . ILE A 1 84 ? 12.000 -6.107 9.570 1.00 90.75 84 ILE A CA 1
ATOM 630 C C . ILE A 1 84 ? 12.574 -5.160 10.630 1.00 90.75 84 ILE A C 1
ATOM 632 O O . ILE A 1 84 ? 12.690 -5.538 11.795 1.00 90.75 84 ILE A O 1
ATOM 636 N N . LEU A 1 85 ? 12.885 -3.916 10.254 1.00 90.81 85 LEU A N 1
ATOM 637 C CA . LEU A 1 85 ? 13.388 -2.908 11.189 1.00 90.81 85 LEU A CA 1
ATOM 638 C C . LEU A 1 85 ? 12.388 -2.626 12.315 1.00 90.81 85 LEU A C 1
ATOM 640 O O . LEU A 1 85 ? 12.786 -2.576 13.475 1.00 90.81 85 LEU A O 1
ATOM 644 N N . MET A 1 86 ? 11.094 -2.505 12.003 1.00 90.44 86 MET A N 1
ATOM 645 C CA . MET A 1 86 ? 10.049 -2.316 13.014 1.00 90.44 86 MET A CA 1
ATOM 646 C C . MET A 1 86 ? 9.949 -3.498 13.981 1.00 90.44 86 MET A C 1
ATOM 648 O O . MET A 1 86 ? 9.804 -3.285 15.185 1.00 90.44 86 MET A O 1
ATOM 652 N N . ILE A 1 87 ? 10.067 -4.735 13.490 1.00 90.69 87 ILE A N 1
ATOM 653 C CA . ILE A 1 87 ? 10.084 -5.930 14.345 1.00 90.69 87 ILE A CA 1
ATOM 654 C C . ILE A 1 87 ? 11.285 -5.878 15.289 1.00 90.69 87 ILE A C 1
ATOM 656 O O . ILE A 1 87 ? 11.110 -6.018 16.496 1.00 90.69 87 ILE A O 1
ATOM 660 N N . ILE A 1 88 ? 12.488 -5.617 14.768 1.00 92.62 88 ILE A N 1
ATOM 661 C CA . ILE A 1 88 ? 13.708 -5.519 15.581 1.00 92.62 88 ILE A CA 1
ATOM 662 C C . ILE A 1 88 ? 13.561 -4.426 16.645 1.00 92.62 88 ILE A C 1
ATOM 664 O O . ILE A 1 88 ? 13.820 -4.680 17.816 1.00 92.62 88 ILE A O 1
ATOM 668 N N . LEU A 1 89 ? 13.091 -3.233 16.272 1.00 90.38 89 LEU A N 1
ATOM 669 C CA . LEU A 1 89 ? 12.860 -2.137 17.217 1.00 90.38 89 LEU A CA 1
ATOM 670 C C . LEU A 1 89 ? 11.825 -2.503 18.282 1.00 90.38 89 LEU A C 1
ATOM 672 O O . LEU A 1 89 ? 12.010 -2.165 19.447 1.00 90.38 89 LEU A O 1
ATOM 676 N N . THR A 1 90 ? 10.769 -3.226 17.910 1.00 90.69 90 THR A N 1
ATOM 677 C CA . THR A 1 90 ? 9.766 -3.725 18.859 1.00 90.69 90 THR A CA 1
ATOM 678 C C . THR A 1 90 ? 10.384 -4.722 19.835 1.00 90.69 90 THR A C 1
ATOM 680 O O . THR A 1 90 ? 10.141 -4.612 21.031 1.00 90.69 90 THR A O 1
ATOM 683 N N . LEU A 1 91 ? 11.211 -5.659 19.354 1.00 88.50 91 LEU A N 1
ATOM 684 C CA . LEU A 1 91 ? 11.926 -6.620 20.199 1.00 88.50 91 LEU A CA 1
ATOM 685 C C . LEU A 1 91 ? 12.897 -5.919 21.159 1.00 88.50 91 LEU A C 1
ATOM 687 O O . LEU A 1 91 ? 12.911 -6.237 22.343 1.00 88.50 91 LEU A O 1
ATOM 691 N N . LEU A 1 92 ? 13.661 -4.937 20.671 1.00 90.06 92 LEU A N 1
ATOM 692 C CA . LEU A 1 92 ? 14.598 -4.153 21.484 1.00 90.06 92 LEU A CA 1
ATOM 693 C C . LEU A 1 92 ? 13.897 -3.210 22.472 1.00 90.06 92 LEU A C 1
ATOM 695 O O . LEU A 1 92 ? 14.485 -2.849 23.486 1.00 90.06 92 LEU A O 1
ATOM 699 N N . SER A 1 93 ? 12.653 -2.816 22.191 1.00 88.31 93 SER A N 1
ATOM 700 C CA . SER A 1 93 ? 11.848 -1.965 23.075 1.00 88.31 93 SER A CA 1
ATOM 701 C C . SER A 1 93 ? 11.084 -2.754 24.140 1.00 88.31 93 SER A C 1
ATOM 703 O O . SER A 1 93 ? 10.407 -2.144 24.969 1.00 88.31 93 SER A O 1
ATOM 705 N N . GLN A 1 94 ? 11.152 -4.093 24.135 1.00 85.06 94 GLN A N 1
ATOM 706 C CA . GLN A 1 94 ? 10.543 -4.878 25.205 1.00 85.06 94 GLN A CA 1
ATOM 707 C C . GLN A 1 94 ? 11.272 -4.575 26.521 1.00 85.06 94 GLN A C 1
ATOM 709 O O . GLN A 1 94 ? 12.501 -4.680 26.573 1.00 85.06 94 GLN A O 1
ATOM 714 N N . PRO A 1 95 ? 10.552 -4.207 27.596 1.00 80.75 95 PRO A N 1
ATOM 715 C CA . PRO A 1 95 ? 11.171 -4.061 28.904 1.00 80.75 95 PRO A CA 1
ATOM 716 C C . PRO A 1 95 ? 11.815 -5.400 29.296 1.00 80.75 95 PRO A C 1
ATOM 718 O O . PRO A 1 95 ? 11.256 -6.452 28.966 1.00 80.75 95 PRO A O 1
ATOM 721 N N . PRO A 1 96 ? 12.980 -5.389 29.971 1.00 76.31 96 PRO A N 1
ATOM 722 C CA . PRO A 1 96 ? 13.677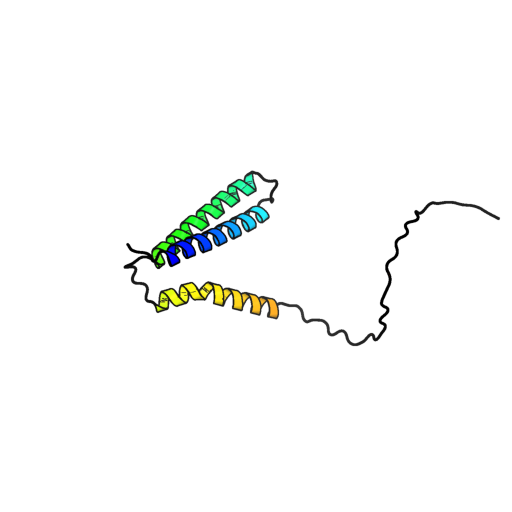 -6.615 30.335 1.00 76.31 96 PRO A CA 1
ATOM 723 C C . PRO A 1 96 ? 12.706 -7.549 31.057 1.00 76.31 96 PRO A C 1
ATOM 725 O O . PRO A 1 96 ? 12.082 -7.161 32.049 1.00 76.31 96 PRO A O 1
ATOM 728 N N . LYS A 1 97 ? 12.544 -8.771 30.529 1.00 66.12 97 LYS A N 1
ATOM 729 C CA . LYS A 1 97 ? 11.789 -9.817 31.220 1.00 66.12 97 LYS A CA 1
ATOM 730 C C . LYS A 1 97 ? 12.438 -9.979 32.587 1.00 66.12 97 LYS A C 1
ATOM 732 O O . LYS A 1 97 ? 13.617 -10.312 32.663 1.00 66.12 97 LYS A O 1
ATOM 737 N N . LYS A 1 98 ? 11.687 -9.692 33.651 1.00 57.62 98 LYS A N 1
ATOM 738 C CA . LYS A 1 98 ? 12.132 -9.979 35.013 1.00 57.62 98 LYS A CA 1
ATOM 739 C C . LYS A 1 98 ? 12.441 -11.474 35.071 1.00 57.62 98 LYS A C 1
ATOM 741 O O . LYS A 1 98 ? 11.550 -12.283 34.823 1.00 57.62 98 LYS A O 1
ATOM 746 N N . THR A 1 99 ? 13.694 -11.821 35.339 1.00 46.06 99 THR A N 1
ATOM 747 C CA . THR A 1 99 ? 14.070 -13.173 35.739 1.00 46.06 99 THR A CA 1
ATOM 748 C C . THR A 1 99 ? 13.311 -13.461 37.028 1.00 46.06 99 THR A C 1
ATOM 750 O O . THR A 1 99 ? 13.561 -12.826 38.048 1.00 46.06 99 THR A O 1
ATOM 753 N N . SER A 1 100 ? 12.312 -14.335 36.948 1.00 45.31 100 SER A N 1
ATOM 754 C CA . SER A 1 100 ? 11.753 -14.986 38.124 1.00 45.31 100 SER A CA 1
ATOM 755 C C . SER A 1 100 ? 12.805 -15.990 38.574 1.00 45.31 100 SER A C 1
ATOM 757 O O . SER A 1 100 ? 12.924 -17.059 37.980 1.00 45.31 100 SER A O 1
ATOM 759 N N . GLU A 1 101 ? 13.625 -15.609 39.546 1.00 46.75 101 GLU A N 1
ATOM 760 C CA . GLU A 1 101 ? 14.292 -16.5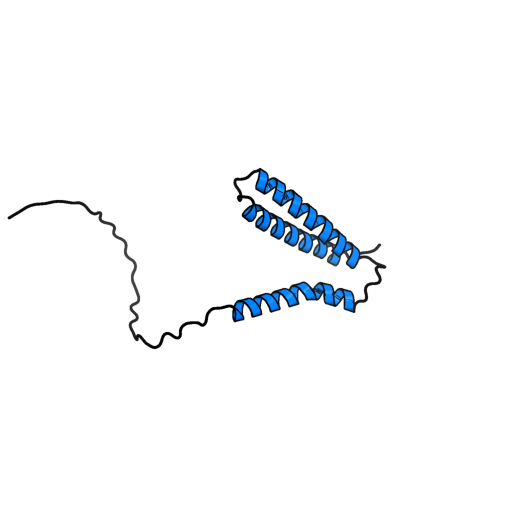95 40.387 1.00 46.75 101 GLU A CA 1
ATOM 761 C C . GLU A 1 101 ? 13.211 -17.202 41.292 1.00 46.75 101 GLU A C 1
ATOM 763 O O . GLU A 1 101 ? 12.510 -16.471 41.985 1.00 46.75 101 GLU A O 1
ATOM 768 N N . GLU A 1 102 ? 13.033 -18.517 41.135 1.00 45.31 102 GLU A N 1
ATOM 769 C CA . GLU A 1 102 ? 12.483 -19.500 42.079 1.00 45.31 102 GLU A CA 1
ATOM 770 C C . GLU A 1 102 ? 11.249 -19.112 42.913 1.00 45.31 102 GLU A C 1
ATOM 772 O O . GLU A 1 102 ? 11.381 -18.472 43.944 1.00 45.31 102 GLU A O 1
ATOM 777 N N . GLU A 1 103 ? 10.083 -19.668 42.566 1.00 37.19 103 GLU A N 1
ATOM 778 C CA . GLU A 1 103 ? 9.326 -20.480 43.532 1.00 37.19 103 GLU A CA 1
ATOM 779 C C . GLU A 1 103 ? 8.816 -21.740 42.816 1.00 37.19 103 GLU A C 1
ATOM 781 O O . GLU A 1 103 ? 8.198 -21.702 41.750 1.00 37.19 103 GLU A O 1
ATOM 786 N N . THR A 1 104 ? 9.234 -22.860 43.384 1.00 32.97 104 THR A N 1
ATOM 787 C CA . THR A 1 104 ? 9.098 -24.244 42.953 1.00 32.97 104 THR A CA 1
ATOM 788 C C . THR A 1 104 ? 7.715 -24.786 43.328 1.00 32.97 104 THR A C 1
ATOM 790 O O . THR A 1 104 ? 7.281 -24.551 44.448 1.00 32.97 104 THR A O 1
ATOM 793 N N . GLU A 1 105 ? 7.131 -25.588 42.425 1.00 35.91 105 GLU A N 1
ATOM 794 C CA . GLU A 1 105 ? 6.065 -26.603 42.636 1.00 35.91 105 GLU A CA 1
ATOM 795 C C . GLU A 1 105 ? 4.696 -26.059 43.128 1.00 35.91 105 GLU A C 1
ATOM 797 O O . GLU A 1 105 ? 4.604 -25.088 43.854 1.00 35.91 105 GLU A O 1
ATOM 802 N N . GLU A 1 106 ? 3.528 -26.544 42.721 1.00 28.75 106 GLU A N 1
ATOM 803 C CA . GLU A 1 106 ? 3.131 -27.871 42.282 1.00 28.75 106 GLU A CA 1
ATOM 804 C C . GLU A 1 106 ? 2.131 -27.791 41.126 1.00 28.75 106 GLU A C 1
ATOM 806 O O . GLU A 1 106 ? 1.378 -26.835 40.936 1.00 28.75 106 GLU A O 1
ATOM 811 N N . SER A 1 107 ? 2.149 -28.862 40.348 1.00 39.62 107 SER A N 1
ATOM 812 C CA . SER A 1 107 ? 1.143 -29.185 39.352 1.00 39.62 107 SER A CA 1
ATOM 813 C C . SER A 1 107 ? -0.020 -29.867 40.064 1.00 39.62 107 SER A C 1
ATOM 815 O O . SER A 1 107 ? 0.209 -30.911 40.659 1.00 39.62 107 SER A O 1
ATOM 817 N N . GLU A 1 108 ? -1.251 -29.384 39.922 1.00 28.61 108 GLU A N 1
ATOM 818 C CA . GLU A 1 108 ? -2.418 -30.267 39.999 1.00 28.61 108 GLU A CA 1
ATOM 819 C C . GLU A 1 108 ? -3.362 -29.962 38.838 1.00 28.61 108 GLU A C 1
ATOM 821 O O . GLU A 1 108 ? -3.838 -28.844 38.634 1.00 28.61 108 GLU A O 1
ATOM 826 N N . ASN A 1 109 ? -3.521 -30.995 38.020 1.00 30.31 109 ASN A N 1
ATOM 827 C CA . ASN A 1 109 ? -4.433 -31.083 36.901 1.00 30.31 109 ASN A CA 1
ATOM 828 C C . ASN A 1 109 ? -5.806 -31.570 37.393 1.00 30.31 109 ASN A C 1
ATOM 830 O O . ASN A 1 109 ? -5.886 -32.290 38.384 1.00 30.31 109 ASN A O 1
ATOM 834 N N . ASP A 1 110 ? -6.825 -31.262 36.590 1.00 30.45 110 ASP A N 1
ATOM 835 C CA . ASP A 1 110 ? -8.184 -31.819 36.572 1.00 30.45 110 ASP A CA 1
ATOM 836 C C . ASP A 1 110 ? -9.153 -31.393 37.692 1.00 30.45 110 ASP A C 1
ATOM 838 O O . ASP A 1 110 ? -9.083 -31.838 38.833 1.00 30.45 110 ASP A O 1
ATOM 842 N N . THR A 1 111 ? -10.234 -30.696 37.330 1.00 31.09 111 THR A N 1
ATOM 843 C CA . THR A 1 111 ? -11.500 -31.338 36.896 1.00 31.09 111 THR A CA 1
ATOM 844 C C . THR A 1 111 ? -12.617 -30.283 36.843 1.00 31.09 111 THR A C 1
ATOM 846 O O . THR A 1 111 ? -12.790 -29.482 37.760 1.00 31.09 111 THR A O 1
ATOM 849 N N . GLU A 1 112 ? -13.383 -30.284 35.750 1.00 34.62 112 GLU A N 1
ATOM 850 C CA . GLU A 1 112 ? -14.681 -29.614 35.632 1.00 34.62 112 GLU A CA 1
ATOM 851 C C . GLU A 1 112 ? -15.656 -30.094 36.723 1.00 34.62 112 GLU A C 1
ATOM 853 O O . GLU A 1 112 ? -15.918 -31.286 36.794 1.00 34.62 112 GLU A O 1
ATOM 858 N N . GLU A 1 113 ? -16.306 -29.203 37.476 1.00 28.88 113 GLU A N 1
ATOM 859 C CA . GLU A 1 113 ? -17.765 -29.290 37.634 1.00 28.88 113 GLU A CA 1
ATOM 860 C C . GLU A 1 113 ? -18.373 -28.007 38.205 1.00 28.88 113 GLU A C 1
ATOM 862 O O . GLU A 1 113 ? -17.824 -27.297 39.043 1.00 28.88 113 GLU A O 1
ATOM 867 N N . THR A 1 114 ? -19.550 -27.719 37.677 1.00 29.50 114 THR A N 1
ATOM 868 C CA . THR A 1 114 ? -20.390 -26.559 37.936 1.00 29.50 114 THR A CA 1
ATOM 869 C C . THR A 1 114 ? -21.233 -26.806 39.184 1.00 29.50 114 THR A C 1
ATOM 871 O O . THR A 1 114 ? -21.869 -27.848 39.253 1.00 29.50 114 THR A O 1
ATOM 874 N N . ALA A 1 115 ? -21.360 -25.835 40.094 1.00 33.59 115 ALA A N 1
ATOM 875 C CA . ALA A 1 115 ? -22.619 -25.586 40.812 1.00 33.59 115 ALA A CA 1
ATOM 876 C C . ALA A 1 115 ? -22.590 -24.245 41.560 1.00 33.59 115 ALA A C 1
ATOM 878 O O . ALA A 1 115 ? -21.973 -24.075 42.607 1.00 33.59 115 ALA A O 1
ATOM 879 N N . THR A 1 116 ? -23.330 -23.301 40.996 1.00 31.09 116 THR A N 1
ATOM 880 C CA . THR A 1 116 ? -23.952 -22.146 41.645 1.00 31.09 116 THR A CA 1
ATOM 881 C C . THR A 1 116 ? -24.667 -22.502 42.953 1.00 31.09 116 THR A C 1
ATOM 883 O O . THR A 1 116 ? -25.498 -23.408 42.954 1.00 31.09 116 THR A O 1
ATOM 886 N N . ALA A 1 117 ? -24.475 -21.703 44.005 1.00 34.16 117 ALA A N 1
ATOM 887 C CA . ALA A 1 117 ? -25.526 -21.403 44.978 1.00 34.16 117 ALA A CA 1
ATOM 888 C C . ALA A 1 117 ? -25.253 -20.051 45.652 1.00 34.16 117 ALA A C 1
ATOM 890 O O . ALA A 1 117 ? -24.140 -19.747 46.071 1.00 34.16 117 ALA A O 1
ATOM 891 N N . GLU A 1 118 ? -26.297 -19.236 45.669 1.00 34.50 118 GLU A N 1
ATOM 892 C CA . GLU A 1 118 ? -26.321 -17.819 45.984 1.00 34.50 118 GLU A CA 1
ATOM 893 C C . GLU A 1 118 ? -26.142 -17.519 47.479 1.00 34.50 118 GLU A C 1
ATOM 895 O O . GLU A 1 118 ? -26.556 -18.265 48.365 1.00 34.50 118 GLU A O 1
ATOM 900 N N . THR A 1 119 ? -25.559 -16.354 47.738 1.00 33.28 119 THR A N 1
ATOM 901 C CA . THR A 1 119 ? -25.586 -15.621 49.004 1.00 33.28 119 THR A CA 1
ATOM 902 C C . THR A 1 119 ? -27.014 -15.304 49.452 1.00 33.28 119 THR A C 1
ATOM 904 O O . THR A 1 119 ? -27.763 -14.725 48.668 1.00 33.28 119 THR A O 1
ATOM 907 N N . ASN A 1 120 ? -27.346 -15.531 50.731 1.00 35.56 120 ASN A N 1
ATOM 908 C CA . ASN A 1 120 ? -28.169 -14.572 51.474 1.00 35.56 120 ASN A CA 1
ATOM 909 C C . ASN A 1 120 ? -28.032 -14.659 53.008 1.00 35.56 120 ASN A C 1
ATOM 911 O O . ASN A 1 120 ? -28.070 -15.723 53.615 1.00 35.56 120 ASN A O 1
ATOM 915 N N . GLU A 1 121 ? -27.846 -13.459 53.554 1.00 36.78 121 GLU A N 1
ATOM 916 C CA . GLU A 1 121 ? -28.065 -12.873 54.882 1.00 36.78 121 GLU A CA 1
ATOM 917 C C . GLU A 1 121 ? -28.681 -13.687 56.046 1.00 36.78 121 GLU A C 1
ATOM 919 O O . GLU A 1 121 ? -29.711 -14.337 55.912 1.00 36.78 121 GLU A O 1
ATOM 924 N N . GLY A 1 122 ? -28.169 -13.413 57.260 1.00 32.72 122 GLY A N 1
ATOM 925 C CA . GLY A 1 122 ? -29.042 -12.990 58.369 1.00 32.72 122 GLY A CA 1
ATOM 926 C C . GLY A 1 122 ? -29.187 -13.894 59.606 1.00 32.72 122 GLY A C 1
ATOM 927 O O . GLY A 1 122 ? -30.060 -14.744 59.661 1.00 32.72 122 GLY A O 1
ATOM 928 N N . THR A 1 123 ? -28.450 -13.532 60.665 1.00 32.19 123 THR A N 1
ATOM 929 C CA . THR A 1 123 ? -28.969 -13.259 62.030 1.00 32.19 123 THR A CA 1
ATOM 930 C C . THR A 1 123 ? -29.543 -14.381 62.935 1.00 32.19 123 THR A C 1
ATOM 932 O O . THR A 1 123 ? -30.558 -15.000 62.652 1.00 32.19 123 THR A O 1
ATOM 935 N N . ALA A 1 124 ? -28.975 -14.399 64.158 1.00 38.88 124 ALA A N 1
ATOM 936 C CA . ALA A 1 124 ? -29.542 -14.710 65.489 1.00 38.88 124 ALA A CA 1
ATOM 937 C C . ALA A 1 124 ? -29.450 -16.129 66.106 1.00 38.88 124 ALA A C 1
ATOM 939 O O . ALA A 1 124 ? -30.206 -17.035 65.787 1.00 38.88 124 ALA A O 1
ATOM 940 N N . ALA A 1 125 ? -28.615 -16.175 67.158 1.00 38.50 125 ALA A N 1
ATOM 941 C CA . ALA A 1 125 ? -28.901 -16.613 68.535 1.00 38.50 125 ALA A CA 1
ATOM 942 C C . ALA A 1 125 ? -29.422 -18.044 68.787 1.00 38.50 125 ALA A C 1
ATOM 944 O O . ALA A 1 125 ? -30.594 -18.334 68.574 1.00 38.50 125 ALA A O 1
ATOM 945 N N . LYS A 1 126 ? -28.639 -18.866 69.496 1.00 33.00 126 LYS A N 1
ATOM 946 C CA . LYS A 1 126 ? -28.528 -18.916 70.966 1.00 33.00 126 LYS A CA 1
ATOM 947 C C . LYS A 1 126 ? -27.377 -19.828 71.382 1.00 33.00 126 LYS A C 1
ATOM 949 O O . LYS A 1 126 ? -27.093 -20.773 70.620 1.00 33.00 126 LYS A O 1
#

Sequence (126 aa):
MTINPGMLIFCLLDSSIAFLLVFFVSRAKFGGEKSMLARVISAILGTLVFIVHFGVLIWFNTEPVTISAAGKAVVYAAPIVLSILMIILTLLSQPPKKTSEEETEESENDTEETATAETNEGTAAK

pLDDT: mean 74.71, std 22.64, range [28.61, 96.38]

Radius of gyration: 28.12 Å; chains: 1; bounding box: 48×44×93 Å

Secondary structure (DSSP, 8-state):
----HHHHHHHHHHHHHHHHHHHHHHHHHTT-TT-HHHHHHHHHHHHHHHHHHHHHHHHHHSTT----HHHHHHHHHHHHHHHHHHHHHHHHTSPPPP----------------------------

Foldseek 3Di:
DDFDPVLLVVLQVVLVVQLVVQLQVQLVVPPHDVDPVSNVVSNVRSVVSSVVSSVVSCLVRDPPPPQDPVNVVCVVCVVVVVVVVVVVVVVVPDDPDPPPDDDDDDDDDDDDDDDDDDDDDDDDDD

=== Feature glossary ===
Legend for the data blocks above and below:

— What the protein is —

Sequence gives the chain of amino acids in standard one-letter code (A=alanine, C=cysteine, …, Y=tyrosine), read N→C. It is the only feature that is directly encoded by the gene; all structural features are derived from the folded form of this sequence.

The annotation block draws on four external resources. InterPro: which protein families and domains the sequence belongs to. GO: standardized terms for what the protein does, what process it participates in, and where in the cell it acts. CATH: which structural fold it has in the CATH hierarchy. Organism: the species of origin.

— Where its atoms are —

Atomic coordinates in PDBx/mmCIF format — the same representation the Protein Data Bank distributes. Each line of the _atom_site loop places one backbone atom in Cartesian space (units: ångströms, origin: arbitrary).

Six rendered views show the 3D structure from the faces of a cube — i.e. along ±x, ±y, ±z. Rendering representation is drawn randomly per protein from cartoon (secondary-structure ribbons), sticks (backbone bonds), or molecular surface; coloring is either N→C rainbow (blue at the N-terminus through red at the C-terminus) or one color per chain.

— Local backbone conformation —

DSSP 8-state secondary structure assigns each residue one of H (α-helix), G (3₁₀-helix), I (π-helix), E (extended β-strand), B (isolated β-bridge), T (hydrogen-bonded turn), S (bend), or '-' (coil). The assignment is computed from backbone hydrogen-bond geometry via the Kabsch–Sander algorithm.

P-SEA three-state annotation labels each residue as helix, strand, or coil based purely on the geometry of the Cα trace. It serves as a fallback when the full backbone (and thus DSSP) is unavailable.

φ (phi) and ψ (psi) are the two rotatable backbone dihedrals per residue: φ is the C(i-1)–N–Cα–C torsion, ψ is the N–Cα–C–N(i+1) torsion, both in degrees on (−180°, 180°]. α-helical residues cluster near (−60°, −45°); β-strand residues near (−120°, +130°). A Ramachandran plot is simply a scatter of (φ, ψ) for every residue.

— Global shape and packing —

Radius of gyration (Rg) is the root-mean-square distance of Cα atoms from their centroid — a single number for overall size and compactness. A globular domain of N residues has Rg ≈ 2.2·N^0.38 Å; an extended or disordered chain has a much larger Rg. The Cα contact count is the number of residue pairs whose Cα atoms are within 8 Å and are more than four positions apart in sequence — a standard proxy for tertiary packing density. The bounding box is the smallest axis-aligned box enclosing all Cα atoms.

Accessible surface area quantifies burial. A residue with SASA near zero is packed into the hydrophobic core; one with SASA >100 Å² sits on the surface. Computed here via the Shrake–Rupley numerical algorithm with a 1.4 Å probe.

The contact map is a binary N×N matrix image: pixel (i, j) is dark where Cα_i and Cα_j are within 8 Å and |i−j|>4. Because the |i−j|>4 filter removes local helical contacts, off-diagonal stripes parallel to the main diagonal indicate parallel β-sheets; stripes perpendicular to it indicate antiparallel β-sheets. The Ramachandran plot scatters every residue's (φ, ψ) pair against the sterically allowed regions. The PAE heatmap renders the predicted-aligned-error matrix.

— Structural neighborhood —

A 3Di character summarizes, for each residue, the relative orientation of the Cα frame of its nearest spatial neighbor. Because it encodes fold topology rather than chemistry, 3Di alignments detect remote structural similarity that sequence alignment misses.

Structural nearest neighbors (via Foldseek easy-search vs the PDB). Reported per hit: target PDB id, E-value, and alignment TM-score. A TM-score above ~0.5 is the conventional threshold for 'same fold'.

— Confidence and disorder —

For AlphaFold models, the B-factor field carries pLDDT — the model's own estimate of local accuracy on a 0–100 scale. Regions with pLDDT<50 should be treated as essentially unmodeled; they often correspond to intrinsically disordered segments.

B-factor (Debye–Waller factor) reflects atomic displacement in the crystal lattice. It is an experimental observable (units Å²), not a prediction; low values mean the atom is pinned down, high values mean it moves or is heterogeneous across the crystal.

Predicted Aligned Error (PAE) is an AlphaFold confidence matrix: entry (i, j) is the expected error in the position of residue j, in ångströms, when the prediction is superimposed on the true structure at residue i. Low PAE within a block of residues means that block is internally rigid and well-predicted; high PAE between two blocks means their relative placement is uncertain even if each block individually is confident.